Protein AF-A0A348U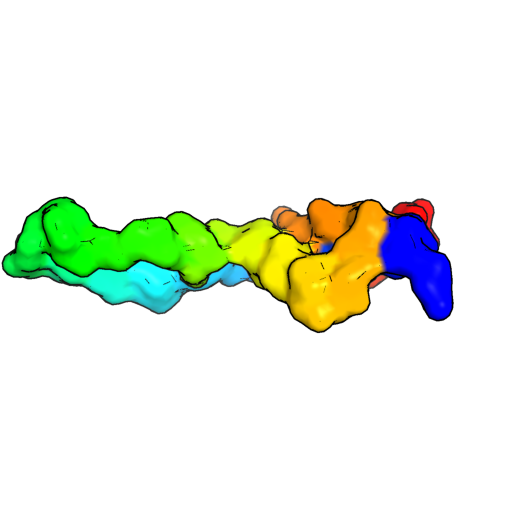JR2-F1 (afdb_monomer_lite)

Secondary structure (DSSP, 8-state):
--GGG--EE---SSS-HHHHHHHHHHHHHH-GGGS-TTHHHHHSTTHHHHHHHHHHT--S-EE----GGGHHHHHHHHHHH-

Radius of gyration: 15.54 Å; chains: 1; bounding box: 33×18×47 Å

Sequence (82 aa):
ADADRYGVSIGSGIGGINTIEETHSTLLKSGPRRVSPFFVPASVINMISGNLSIRFGYRGPNLAVVTACTTGTHNIGLGARL

Structure (mmCIF, N/CA/C/O backbone):
data_AF-A0A348UJR2-F1
#
_entry.id   AF-A0A348UJR2-F1
#
loop_
_atom_site.group_PDB
_atom_site.id
_atom_site.type_symbol
_atom_site.label_atom_id
_atom_site.label_alt_id
_atom_site.label_comp_id
_atom_site.label_asym_id
_atom_site.label_entity_id
_atom_site.label_seq_id
_atom_site.pdbx_PDB_ins_code
_atom_site.Cartn_x
_atom_site.Cartn_y
_atom_site.Cartn_z
_atom_site.occupancy
_atom_site.B_iso_or_equiv
_atom_site.auth_seq_id
_atom_site.auth_comp_id
_atom_site.auth_asym_id
_atom_site.auth_atom_id
_atom_site.pdbx_PDB_model_num
ATOM 1 N N . ALA A 1 1 ? -3.659 -4.314 -25.251 1.00 64.12 1 ALA A N 1
ATOM 2 C CA . ALA A 1 1 ? -2.367 -4.243 -24.546 1.00 64.12 1 ALA A CA 1
ATOM 3 C C . ALA A 1 1 ? -2.244 -5.501 -23.692 1.00 64.12 1 ALA A C 1
ATOM 5 O O . ALA A 1 1 ? -3.264 -5.925 -23.163 1.00 64.12 1 ALA A O 1
ATOM 6 N N . ASP A 1 2 ? -1.073 -6.133 -23.629 1.00 87.00 2 ASP A N 1
ATOM 7 C CA . ASP A 1 2 ? -0.876 -7.401 -22.910 1.00 87.00 2 ASP A CA 1
ATOM 8 C C . ASP A 1 2 ? -0.803 -7.156 -21.393 1.00 87.00 2 ASP A C 1
ATOM 10 O O . ASP A 1 2 ? 0.182 -6.614 -20.904 1.00 87.00 2 ASP A O 1
ATOM 14 N N . ALA A 1 3 ? -1.865 -7.499 -20.658 1.00 91.50 3 ALA A N 1
ATOM 15 C CA . ALA A 1 3 ? -1.996 -7.244 -19.220 1.00 91.50 3 ALA A CA 1
ATOM 16 C C . ALA A 1 3 ? -0.869 -7.869 -18.380 1.00 91.50 3 ALA A C 1
ATOM 18 O O . ALA A 1 3 ? -0.518 -7.322 -17.331 1.00 91.50 3 ALA A O 1
ATOM 19 N N . ASP A 1 4 ? -0.283 -8.971 -18.853 1.00 95.31 4 ASP A N 1
ATOM 20 C CA . ASP A 1 4 ? 0.788 -9.695 -18.164 1.00 95.31 4 ASP A CA 1
ATOM 21 C C . ASP A 1 4 ? 2.139 -8.961 -18.280 1.00 95.31 4 ASP A C 1
ATOM 23 O O . ASP A 1 4 ? 3.066 -9.208 -17.510 1.00 95.31 4 ASP A O 1
ATOM 27 N N . ARG A 1 5 ? 2.235 -7.988 -19.198 1.00 94.81 5 ARG A N 1
ATOM 28 C CA . ARG A 1 5 ? 3.399 -7.107 -19.392 1.00 94.81 5 ARG A CA 1
ATOM 29 C C . ARG A 1 5 ? 3.364 -5.841 -18.534 1.00 94.81 5 ARG A C 1
ATOM 31 O O . ARG A 1 5 ? 4.333 -5.084 -18.559 1.00 94.81 5 ARG A O 1
ATOM 38 N N . TYR A 1 6 ? 2.272 -5.583 -17.813 1.00 94.94 6 TYR A N 1
ATOM 39 C CA . TYR A 1 6 ? 2.118 -4.394 -16.971 1.00 94.94 6 TYR A CA 1
ATOM 40 C C . TYR A 1 6 ? 2.053 -4.787 -15.498 1.00 94.94 6 TYR A C 1
ATOM 42 O O . TYR A 1 6 ? 1.249 -5.634 -15.114 1.00 94.94 6 TYR A O 1
ATOM 50 N N . GLY A 1 7 ? 2.882 -4.144 -14.675 1.00 95.56 7 GLY A N 1
ATOM 51 C CA . GLY A 1 7 ? 2.920 -4.316 -13.224 1.00 95.56 7 GLY A CA 1
ATOM 52 C C . GLY A 1 7 ? 2.657 -3.015 -12.462 1.00 95.56 7 GLY A C 1
ATOM 53 O O . GLY A 1 7 ? 2.520 -1.939 -13.047 1.00 95.56 7 GLY A O 1
ATOM 54 N N . VAL A 1 8 ? 2.604 -3.116 -11.135 1.00 96.88 8 VAL A N 1
ATOM 55 C CA . VAL A 1 8 ? 2.480 -2.001 -10.192 1.00 96.88 8 VAL A CA 1
ATOM 56 C C . VAL A 1 8 ? 3.603 -2.090 -9.164 1.00 96.88 8 VAL A C 1
ATOM 58 O O . VAL A 1 8 ? 3.786 -3.112 -8.509 1.00 96.88 8 VAL A O 1
ATOM 61 N N . SER A 1 9 ? 4.323 -0.986 -8.987 1.00 96.44 9 SER A N 1
ATOM 62 C CA . SER A 1 9 ? 5.305 -0.787 -7.922 1.00 96.44 9 SER A CA 1
ATOM 63 C C . SER A 1 9 ? 4.976 0.545 -7.255 1.00 96.44 9 SER A C 1
ATOM 65 O O . SER A 1 9 ? 5.221 1.608 -7.829 1.00 96.44 9 SER A O 1
ATOM 67 N N . ILE A 1 10 ? 4.308 0.499 -6.101 1.00 95.56 10 ILE A N 1
ATOM 68 C CA . ILE A 1 10 ? 3.879 1.698 -5.372 1.00 95.56 10 ILE A CA 1
ATOM 69 C C . ILE A 1 10 ? 4.053 1.515 -3.869 1.00 95.56 10 ILE A C 1
ATOM 71 O O . ILE A 1 10 ? 3.565 0.552 -3.288 1.00 95.56 10 ILE A O 1
ATOM 75 N N . GLY A 1 11 ? 4.713 2.467 -3.215 1.00 94.25 11 GLY A N 1
ATOM 76 C CA . GLY A 1 11 ? 4.984 2.407 -1.784 1.00 94.25 11 GLY A CA 1
ATOM 77 C C . GLY A 1 11 ? 4.822 3.747 -1.082 1.00 94.25 11 GLY A C 1
ATOM 78 O O . GLY A 1 11 ? 4.775 4.805 -1.703 1.00 94.25 11 GLY A O 1
ATOM 79 N N . SER A 1 12 ? 4.773 3.682 0.242 1.00 94.44 12 SER A N 1
ATOM 80 C CA . SER A 1 12 ? 4.839 4.817 1.165 1.00 94.44 12 SER A CA 1
ATOM 81 C C . SER A 1 12 ? 5.648 4.381 2.387 1.00 94.44 12 SER A C 1
ATOM 83 O O . SER A 1 12 ? 5.748 3.187 2.659 1.00 94.44 12 SER A O 1
ATOM 85 N N . GLY A 1 13 ? 6.214 5.333 3.135 1.00 92.19 13 GLY A N 1
ATOM 86 C CA . GLY A 1 13 ? 6.898 5.034 4.396 1.00 92.19 13 GLY A CA 1
ATOM 87 C C . GLY A 1 13 ? 6.000 4.320 5.417 1.00 92.19 13 GLY A C 1
ATOM 88 O O . GLY A 1 13 ? 6.477 3.448 6.135 1.00 92.19 13 GLY A O 1
ATOM 89 N N . ILE A 1 14 ? 4.704 4.646 5.449 1.00 93.88 14 ILE A N 1
ATOM 90 C CA . ILE A 1 14 ? 3.694 3.966 6.271 1.00 93.88 14 ILE A CA 1
ATOM 91 C C . ILE A 1 14 ? 2.341 3.929 5.548 1.00 93.88 14 ILE A C 1
ATOM 93 O O . ILE A 1 14 ? 1.978 4.858 4.823 1.00 93.88 14 ILE A O 1
ATOM 97 N N . GLY A 1 15 ? 1.588 2.844 5.722 1.00 92.12 15 GLY A N 1
ATOM 98 C CA . GLY A 1 15 ? 0.220 2.721 5.218 1.00 92.12 15 GLY A CA 1
ATOM 99 C C . GLY A 1 15 ? -0.805 3.176 6.254 1.00 92.12 15 GLY A C 1
ATOM 100 O O . GLY A 1 15 ? -0.639 2.898 7.437 1.00 92.12 15 GLY A O 1
ATOM 101 N N . GLY A 1 16 ? -1.852 3.873 5.802 1.00 94.19 16 GLY A N 1
ATOM 102 C CA . GLY A 1 16 ? -3.129 4.017 6.511 1.00 94.19 16 GLY A CA 1
ATOM 103 C C . GLY A 1 16 ? -3.089 4.440 7.982 1.00 94.19 16 GLY A C 1
ATOM 104 O O . GLY A 1 16 ? -3.956 4.022 8.741 1.00 94.19 16 GLY A O 1
ATOM 105 N N . ILE A 1 17 ? -2.116 5.258 8.400 1.00 96.31 17 ILE A N 1
ATOM 106 C CA . ILE A 1 17 ? -1.940 5.623 9.817 1.00 96.31 17 ILE A CA 1
ATOM 107 C C . ILE A 1 17 ? -3.185 6.292 10.420 1.00 96.31 17 ILE A C 1
ATOM 109 O O . ILE A 1 17 ? -3.571 5.960 11.537 1.00 96.31 17 ILE A O 1
ATOM 113 N N . ASN A 1 18 ? -3.867 7.146 9.651 1.00 96.12 18 ASN A N 1
ATOM 114 C CA . ASN A 1 18 ? -5.123 7.770 10.074 1.00 96.12 18 ASN A CA 1
ATOM 115 C C . ASN A 1 18 ? -6.222 6.716 10.258 1.00 96.12 18 ASN A C 1
ATOM 117 O O . ASN A 1 18 ? -6.869 6.675 11.295 1.00 96.12 18 ASN A O 1
ATOM 121 N N . THR A 1 19 ? -6.370 5.794 9.300 1.00 96.62 19 THR A N 1
ATOM 122 C CA . THR A 1 19 ? -7.336 4.688 9.380 1.00 96.62 19 THR A CA 1
ATOM 123 C C . THR A 1 19 ? -7.112 3.826 10.623 1.00 96.62 19 THR A C 1
ATOM 125 O O . THR A 1 19 ? -8.072 3.389 11.261 1.00 96.62 19 THR A O 1
ATOM 128 N N . ILE A 1 20 ? -5.848 3.574 10.977 1.00 97.62 20 ILE A N 1
ATOM 129 C CA . ILE A 1 20 ? -5.471 2.818 12.177 1.00 97.62 20 ILE A CA 1
ATOM 130 C C . ILE A 1 20 ? -5.894 3.566 13.440 1.00 97.62 20 ILE A C 1
ATOM 132 O O . ILE A 1 20 ? -6.508 2.960 14.317 1.00 97.62 20 ILE A O 1
ATOM 136 N N . GLU A 1 21 ? -5.611 4.864 13.525 1.00 98.19 21 GLU A N 1
ATOM 137 C CA . GLU A 1 21 ? -5.949 5.696 14.684 1.00 98.19 21 GLU A CA 1
ATOM 138 C C . GLU A 1 21 ? -7.472 5.827 14.867 1.00 98.19 21 GLU A C 1
ATOM 140 O O . GLU A 1 21 ? -8.003 5.543 15.946 1.00 98.19 21 GLU A O 1
ATOM 145 N N . GLU A 1 22 ? -8.203 6.101 13.789 1.00 97.75 22 GLU A N 1
ATOM 146 C CA . GLU A 1 22 ? -9.667 6.184 13.791 1.00 97.75 22 GLU A CA 1
ATOM 147 C C . GLU A 1 22 ? -10.324 4.845 14.163 1.00 97.75 22 GLU A C 1
ATOM 149 O O . GLU A 1 22 ? -11.284 4.789 14.946 1.00 97.75 22 GLU A O 1
ATOM 154 N N . THR A 1 23 ? -9.796 3.738 13.630 1.00 98.00 23 THR A N 1
ATOM 155 C CA . THR A 1 23 ? -10.293 2.393 13.945 1.00 98.00 23 THR A CA 1
ATOM 156 C C . THR A 1 23 ? -9.990 2.021 15.389 1.00 98.00 23 THR A C 1
ATOM 158 O O . THR A 1 23 ? -10.847 1.438 16.054 1.00 98.00 23 THR A O 1
ATOM 161 N N . HIS A 1 24 ? -8.817 2.389 15.904 1.00 98.19 24 HIS A N 1
ATOM 162 C CA . HIS A 1 24 ? -8.474 2.194 17.308 1.00 98.19 24 HIS A CA 1
ATOM 163 C C . HIS A 1 24 ? -9.445 2.955 18.220 1.00 98.19 24 HIS A C 1
ATOM 165 O O . HIS A 1 24 ? -10.048 2.363 19.118 1.00 98.19 24 HIS A O 1
ATO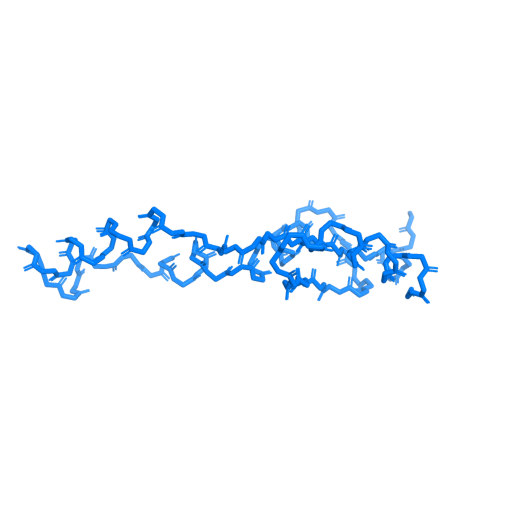M 171 N N . SER A 1 25 ? -9.688 4.232 17.921 1.00 98.31 25 SER A N 1
ATOM 172 C CA . SER A 1 25 ? -10.687 5.052 18.609 1.00 98.31 25 SER A CA 1
ATOM 173 C C . SER A 1 25 ? -12.089 4.427 18.562 1.00 98.31 25 SER A C 1
ATOM 175 O O . SER A 1 25 ? -12.794 4.398 19.573 1.00 98.31 25 SER A O 1
ATOM 177 N N . THR A 1 26 ? -12.495 3.880 17.413 1.00 98.19 26 THR A N 1
ATOM 178 C CA . THR A 1 26 ? -13.794 3.202 17.237 1.00 98.19 26 THR A CA 1
ATOM 179 C C . THR A 1 26 ? -13.883 1.917 18.058 1.00 98.19 26 THR A C 1
ATOM 181 O O . THR A 1 26 ? -14.897 1.671 18.716 1.00 98.19 26 THR A O 1
ATOM 184 N N . LEU A 1 27 ? -12.818 1.114 18.060 1.00 98.31 27 LEU A N 1
ATOM 185 C CA . LEU A 1 27 ? -12.726 -0.124 18.827 1.00 98.31 27 LEU A CA 1
ATOM 186 C C . LEU A 1 27 ? -12.885 0.144 20.327 1.00 98.31 27 LEU A C 1
ATOM 188 O O . LEU A 1 27 ? -13.657 -0.553 20.985 1.00 98.31 27 LEU A O 1
ATOM 192 N N . LEU A 1 28 ? -12.204 1.169 20.848 1.00 98.56 28 LEU A N 1
ATOM 193 C CA . LEU A 1 28 ? -12.288 1.550 22.260 1.00 98.56 28 LEU A CA 1
ATOM 194 C C . LEU A 1 28 ? -13.674 2.084 22.642 1.00 98.56 28 LEU A C 1
ATOM 196 O O . LEU A 1 28 ? -14.206 1.719 23.687 1.00 98.56 28 LEU A O 1
ATOM 200 N N . LYS A 1 29 ? -14.271 2.942 21.805 1.00 98.44 29 LYS A N 1
ATOM 201 C CA . LYS A 1 29 ? -15.545 3.613 22.121 1.00 98.44 29 LYS A CA 1
ATOM 202 C C . LYS A 1 29 ? -16.769 2.730 21.911 1.00 98.44 29 LYS A C 1
ATOM 204 O O . LYS A 1 29 ? -17.777 2.915 22.587 1.00 98.44 29 LYS A O 1
ATOM 209 N N . SER A 1 30 ? -16.738 1.841 20.922 1.00 98.00 30 SER A N 1
ATOM 210 C CA . SER A 1 30 ? -17.950 1.167 20.434 1.00 98.00 30 SER A CA 1
ATOM 211 C C . SER A 1 30 ? -17.787 -0.340 20.222 1.00 98.00 30 SER A C 1
ATOM 213 O O . SER A 1 30 ? -18.721 -1.003 19.765 1.00 98.00 30 SER A O 1
ATOM 215 N N . GLY A 1 31 ? -16.629 -0.892 20.590 1.00 97.75 31 GLY A N 1
ATOM 216 C CA . GLY A 1 31 ? -16.350 -2.319 20.552 1.00 97.75 31 GLY A CA 1
ATOM 217 C C . GLY A 1 31 ? -16.070 -2.874 19.148 1.00 97.75 31 GLY A C 1
ATOM 218 O O . GLY A 1 31 ? -16.261 -2.207 18.127 1.00 97.75 31 GLY A O 1
ATOM 219 N N . PRO A 1 32 ? -15.640 -4.145 19.066 1.00 97.25 32 PRO A N 1
ATOM 220 C CA . PRO A 1 32 ? -15.131 -4.749 17.832 1.00 97.25 32 PRO A CA 1
ATOM 221 C C . PRO A 1 32 ? -16.181 -4.873 16.722 1.00 97.25 32 PRO A C 1
ATOM 223 O O . PRO A 1 32 ? -15.838 -4.814 15.547 1.00 9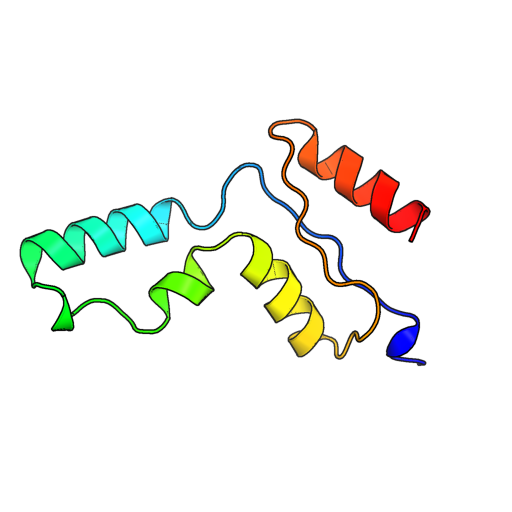7.25 32 PRO A O 1
ATOM 226 N N . ARG A 1 33 ? -17.474 -4.975 17.064 1.00 97.69 33 ARG A N 1
ATOM 227 C CA . ARG A 1 33 ? -18.567 -5.070 16.074 1.00 97.69 33 ARG A CA 1
ATOM 228 C C . ARG A 1 33 ? -18.726 -3.811 15.215 1.00 97.69 33 ARG A C 1
ATOM 230 O O . ARG A 1 33 ? -19.435 -3.857 14.215 1.00 97.69 33 ARG A O 1
ATOM 237 N N . ARG A 1 34 ? -18.131 -2.687 15.625 1.00 97.69 34 ARG A N 1
ATOM 238 C CA . ARG A 1 34 ? -18.174 -1.411 14.897 1.00 97.69 34 ARG A CA 1
ATOM 239 C C . ARG A 1 34 ? -16.949 -1.173 14.021 1.00 97.69 34 ARG A C 1
ATOM 241 O O . ARG A 1 34 ? -16.947 -0.208 13.264 1.00 97.69 34 ARG A O 1
ATOM 248 N N . VAL A 1 35 ? -15.943 -2.045 14.088 1.00 97.88 35 VAL A N 1
ATOM 249 C CA . VAL A 1 35 ? -14.789 -1.996 13.188 1.00 97.88 35 VAL A CA 1
ATOM 250 C C . VAL A 1 35 ? -15.227 -2.425 11.789 1.00 97.88 35 VAL A C 1
ATOM 252 O O . VAL A 1 35 ? -15.886 -3.449 11.616 1.00 97.88 35 VAL A O 1
ATOM 255 N N . SER A 1 36 ? -14.867 -1.627 10.784 1.00 97.12 36 SER A N 1
ATOM 256 C CA . SER A 1 36 ? -15.178 -1.934 9.389 1.00 97.12 36 SER A CA 1
ATOM 257 C C . SER A 1 36 ? -14.459 -3.211 8.934 1.00 97.12 36 SER A C 1
ATOM 259 O O . SER A 1 36 ? -13.260 -3.348 9.192 1.00 97.12 36 SER A O 1
ATOM 261 N N . PRO A 1 37 ? -15.113 -4.104 8.168 1.00 96.25 37 PRO A N 1
ATOM 262 C CA . PRO A 1 37 ? -14.426 -5.228 7.529 1.00 96.25 37 PRO A CA 1
ATOM 263 C C . PRO A 1 37 ? -13.365 -4.765 6.514 1.00 96.25 37 PRO A C 1
ATOM 265 O O . PRO A 1 37 ? -12.453 -5.518 6.183 1.00 96.25 37 PRO A O 1
ATOM 268 N N . PHE A 1 38 ? -13.440 -3.511 6.055 1.00 95.56 38 PHE A N 1
ATOM 269 C CA . PHE A 1 38 ? -12.445 -2.900 5.176 1.00 95.56 38 PHE A CA 1
ATOM 270 C C . PHE A 1 38 ? -11.278 -2.250 5.924 1.00 95.56 38 PHE A C 1
ATOM 272 O O . PHE A 1 38 ? -10.419 -1.660 5.277 1.00 95.56 38 PHE A O 1
ATOM 279 N N . PHE A 1 39 ? -11.200 -2.373 7.253 1.00 96.06 39 PHE A N 1
ATOM 280 C CA . PHE A 1 39 ? -10.086 -1.832 8.033 1.00 96.06 39 PHE A CA 1
ATOM 281 C C . PHE A 1 39 ? -8.725 -2.292 7.490 1.00 96.06 39 PHE A C 1
ATOM 283 O O . PHE A 1 39 ? -7.867 -1.462 7.195 1.00 96.06 39 PHE A O 1
ATOM 290 N N . VAL A 1 40 ? -8.544 -3.604 7.306 1.00 94.75 40 VAL A N 1
ATOM 291 C CA . VAL A 1 40 ? -7.286 -4.174 6.801 1.00 94.75 40 VAL A CA 1
ATOM 292 C C . VAL A 1 40 ? -7.009 -3.695 5.365 1.00 94.75 40 VAL A C 1
ATOM 294 O O . VAL A 1 40 ? -5.955 -3.090 5.155 1.00 94.75 40 VAL A O 1
ATOM 297 N N . PRO A 1 41 ? -7.945 -3.832 4.399 1.00 93.50 41 PRO A N 1
ATOM 298 C CA . PRO A 1 41 ? -7.808 -3.243 3.066 1.00 93.50 41 PRO A CA 1
ATOM 299 C C . PRO A 1 41 ? -7.452 -1.749 3.035 1.00 93.50 41 PRO A C 1
ATOM 301 O O . PRO A 1 41 ? -6.716 -1.310 2.157 1.00 93.50 41 PRO A O 1
ATOM 304 N N . ALA A 1 42 ? -7.973 -0.960 3.973 1.00 93.44 42 ALA A N 1
ATOM 305 C CA . ALA A 1 42 ? -7.751 0.483 4.028 1.00 93.44 42 ALA A CA 1
ATOM 306 C C . ALA A 1 42 ? -6.463 0.885 4.770 1.00 93.44 42 ALA A C 1
ATOM 308 O O . ALA A 1 42 ? -6.048 2.041 4.677 1.00 93.44 42 ALA A O 1
ATOM 309 N N . SER A 1 43 ? -5.839 -0.039 5.507 1.00 95.94 43 SER A N 1
ATOM 310 C CA . SER A 1 43 ? -4.695 0.269 6.375 1.00 95.94 43 SER A CA 1
ATOM 311 C C . SER A 1 43 ? -3.376 -0.296 5.863 1.00 95.94 43 SER A C 1
ATOM 313 O O . SER A 1 43 ? -2.337 0.359 5.959 1.00 95.94 43 SER A O 1
ATOM 315 N N . VAL A 1 44 ? -3.390 -1.516 5.323 1.00 95.56 44 VAL A N 1
ATOM 316 C CA . VAL A 1 44 ? -2.149 -2.197 4.943 1.00 95.56 44 VAL A CA 1
ATOM 317 C C . VAL A 1 44 ? -1.584 -1.584 3.664 1.00 95.56 44 VAL A C 1
ATOM 319 O O . VAL A 1 44 ? -2.269 -1.461 2.652 1.00 95.56 44 VAL A O 1
ATOM 322 N N . ILE A 1 45 ? -0.302 -1.217 3.699 1.00 95.81 45 ILE A N 1
ATOM 323 C CA . ILE A 1 45 ? 0.357 -0.475 2.619 1.00 95.81 45 ILE A CA 1
ATOM 324 C C . ILE A 1 45 ? 0.299 -1.175 1.254 1.00 95.81 45 ILE A C 1
ATOM 326 O O . ILE A 1 45 ? 0.186 -0.515 0.226 1.00 95.81 45 ILE A O 1
ATOM 330 N N . ASN A 1 46 ? 0.319 -2.507 1.216 1.00 95.50 46 ASN A N 1
ATOM 331 C CA . ASN A 1 46 ? 0.273 -3.254 -0.041 1.00 95.50 46 ASN A CA 1
ATOM 332 C C . ASN A 1 46 ? -1.070 -3.163 -0.776 1.00 95.50 46 ASN A C 1
ATOM 334 O O . ASN A 1 46 ? -1.130 -3.409 -1.982 1.00 95.50 46 ASN A O 1
ATOM 338 N N . MET A 1 47 ? -2.132 -2.745 -0.091 1.00 95.88 47 MET A N 1
ATOM 339 C CA . MET A 1 47 ? -3.465 -2.658 -0.674 1.00 95.88 47 MET A CA 1
ATOM 340 C C . MET A 1 47 ? -3.580 -1.577 -1.739 1.00 95.88 47 MET A C 1
ATOM 342 O O . MET A 1 47 ? -4.417 -1.706 -2.631 1.00 95.88 47 MET A O 1
ATOM 346 N N . ILE A 1 48 ? -2.731 -0.544 -1.710 1.00 93.69 48 ILE A N 1
ATOM 347 C CA . ILE A 1 48 ? -2.705 0.437 -2.797 1.00 93.69 48 ILE A CA 1
ATOM 348 C C . ILE A 1 48 ? -2.227 -0.203 -4.108 1.00 93.69 48 ILE A C 1
ATOM 350 O O . ILE A 1 48 ? -2.820 0.042 -5.155 1.00 93.69 48 ILE A O 1
ATOM 354 N N . SER A 1 49 ? -1.241 -1.103 -4.046 1.00 96.19 49 SER A N 1
ATOM 355 C CA . SER A 1 49 ? -0.730 -1.810 -5.223 1.00 96.19 49 SER A CA 1
ATOM 356 C C . SER A 1 49 ? -1.758 -2.801 -5.775 1.00 96.19 49 SER A C 1
ATOM 358 O O . SER A 1 49 ? -2.064 -2.792 -6.970 1.00 96.19 49 SER A O 1
ATOM 360 N N . GLY A 1 50 ? -2.416 -3.553 -4.883 1.00 95.69 50 GLY A N 1
ATOM 361 C CA . GLY A 1 50 ? -3.568 -4.400 -5.212 1.00 95.69 50 GLY A CA 1
ATOM 362 C C . GLY A 1 50 ? -4.711 -3.633 -5.884 1.00 95.69 50 GLY A C 1
ATOM 363 O O . GLY A 1 50 ? -5.167 -4.018 -6.960 1.00 95.69 50 GLY A O 1
ATOM 364 N N . ASN A 1 51 ? -5.139 -2.515 -5.292 1.00 95.31 51 ASN A N 1
ATOM 365 C CA . ASN A 1 51 ? -6.222 -1.693 -5.836 1.00 95.31 51 ASN A CA 1
ATOM 366 C C . ASN A 1 51 ? -5.879 -1.098 -7.206 1.00 95.31 51 ASN A C 1
ATOM 368 O O . ASN A 1 51 ? -6.738 -1.088 -8.086 1.00 95.31 51 ASN A O 1
ATOM 372 N N . LEU A 1 52 ? -4.646 -0.621 -7.419 1.00 95.50 52 LEU A N 1
ATOM 373 C CA . LEU A 1 52 ? -4.215 -0.143 -8.736 1.00 95.50 52 LEU A CA 1
ATOM 374 C C . LEU A 1 52 ? -4.200 -1.272 -9.771 1.00 95.50 52 LEU A C 1
ATOM 376 O O . LEU A 1 52 ? -4.707 -1.082 -10.875 1.00 95.50 52 LEU A O 1
ATOM 380 N N . SER A 1 53 ? -3.666 -2.441 -9.414 1.00 96.62 53 SER A N 1
ATOM 381 C CA . SER A 1 53 ? -3.628 -3.608 -10.303 1.00 96.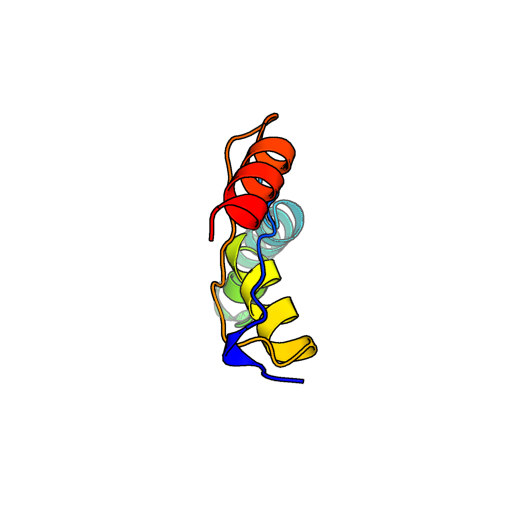62 53 SER A CA 1
ATOM 382 C C . SER A 1 53 ? -5.033 -4.009 -10.756 1.00 96.62 53 SER A C 1
ATOM 384 O O . SER A 1 53 ? -5.257 -4.164 -11.955 1.00 96.62 53 SER A O 1
ATOM 386 N N . ILE A 1 54 ? -6.005 -4.053 -9.837 1.00 96.50 54 ILE A N 1
ATOM 387 C CA . ILE A 1 54 ? -7.414 -4.318 -10.168 1.00 96.50 54 ILE A CA 1
ATOM 388 C C . ILE A 1 54 ? -7.994 -3.196 -11.037 1.00 96.50 54 ILE A C 1
ATOM 390 O O . ILE A 1 54 ? -8.607 -3.473 -12.066 1.00 96.50 54 ILE A O 1
ATOM 394 N N . ARG A 1 55 ? -7.787 -1.930 -10.649 1.00 96.19 55 ARG A N 1
ATOM 395 C CA . ARG A 1 55 ? -8.346 -0.761 -11.347 1.00 96.19 55 ARG A CA 1
ATOM 396 C C . ARG A 1 55 ? -7.896 -0.673 -12.804 1.00 96.19 55 ARG A C 1
ATOM 398 O O . ARG A 1 55 ? -8.687 -0.255 -13.646 1.00 96.19 55 ARG A O 1
ATOM 405 N N . PHE A 1 56 ? -6.645 -1.025 -13.088 1.00 95.69 56 PHE A N 1
ATOM 406 C CA . PHE A 1 56 ? -6.060 -0.918 -14.426 1.00 95.69 56 PHE A CA 1
ATOM 407 C C . PHE A 1 56 ? -5.937 -2.260 -15.164 1.00 95.69 56 PHE A C 1
ATOM 409 O O . PHE A 1 56 ? -5.522 -2.281 -16.320 1.00 95.69 56 PHE A O 1
ATOM 416 N N . GLY A 1 57 ? -6.322 -3.374 -14.534 1.00 96.00 57 GLY A N 1
ATOM 417 C CA . GLY A 1 57 ? -6.243 -4.708 -15.131 1.00 96.00 57 GLY A CA 1
ATOM 418 C C . GLY A 1 57 ? -4.810 -5.213 -15.331 1.00 96.00 57 GLY A C 1
ATOM 419 O O . GLY A 1 57 ? -4.563 -5.983 -16.253 1.00 96.00 57 GLY A O 1
ATOM 420 N N . TYR A 1 58 ? -3.863 -4.771 -14.501 1.00 96.38 58 TYR A N 1
ATOM 421 C CA . TYR A 1 58 ? -2.456 -5.174 -14.580 1.00 96.38 58 TYR A CA 1
ATOM 422 C C . TYR A 1 58 ? -2.234 -6.520 -13.891 1.00 96.38 58 TYR A C 1
ATOM 424 O O . TYR A 1 58 ? -2.693 -6.714 -12.762 1.00 96.38 58 TYR A O 1
ATOM 432 N N . ARG A 1 59 ? -1.528 -7.434 -14.564 1.00 95.75 59 ARG A N 1
ATOM 433 C CA . ARG A 1 59 ? -1.327 -8.829 -14.127 1.00 95.75 59 ARG A CA 1
ATOM 434 C C . ARG A 1 59 ? 0.141 -9.231 -13.971 1.00 95.75 59 ARG A C 1
ATOM 436 O O . ARG A 1 59 ? 0.416 -10.334 -13.510 1.00 95.75 59 ARG A O 1
ATOM 443 N N . GLY A 1 60 ? 1.065 -8.339 -14.316 1.00 95.25 60 GLY A N 1
ATOM 444 C CA . GLY A 1 60 ? 2.487 -8.475 -14.019 1.00 95.25 60 GLY A CA 1
ATOM 445 C C . GLY A 1 60 ? 2.809 -8.255 -12.530 1.00 95.25 60 GLY A C 1
ATOM 446 O O . GLY A 1 60 ? 1.923 -8.340 -11.674 1.00 95.25 60 GLY A O 1
ATOM 447 N N . PRO A 1 61 ? 4.078 -7.958 -12.187 1.00 96.00 61 PRO A N 1
ATOM 448 C CA . PRO A 1 61 ? 4.509 -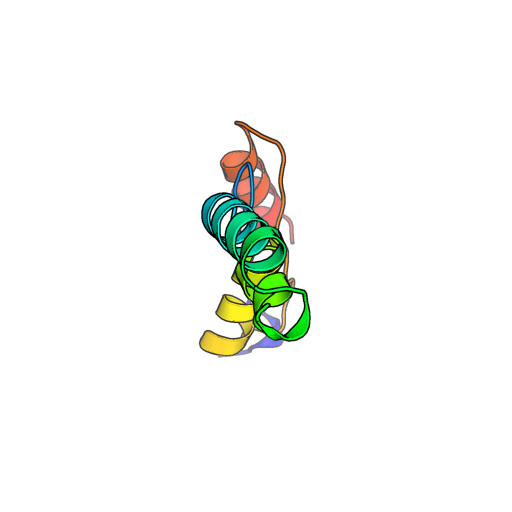7.778 -10.799 1.00 96.00 61 PRO A CA 1
ATOM 449 C C . PRO A 1 61 ? 3.640 -6.774 -10.026 1.00 96.00 61 PRO A C 1
ATOM 451 O O . PRO A 1 61 ? 3.397 -5.673 -10.508 1.00 96.00 61 PRO A O 1
ATOM 454 N N . ASN A 1 62 ? 3.191 -7.136 -8.822 1.00 96.81 62 ASN A N 1
ATOM 455 C CA . ASN A 1 62 ? 2.362 -6.297 -7.949 1.00 96.81 62 ASN A CA 1
ATOM 456 C C . ASN A 1 62 ? 3.057 -6.140 -6.593 1.00 96.81 62 ASN A C 1
ATOM 458 O O . ASN A 1 62 ? 3.086 -7.069 -5.783 1.00 96.81 62 ASN A O 1
ATOM 462 N N . LEU A 1 63 ? 3.680 -4.981 -6.382 1.00 96.12 63 LEU A N 1
ATOM 463 C CA . LEU A 1 63 ? 4.586 -4.727 -5.270 1.00 96.12 63 LEU A CA 1
ATOM 464 C C . LEU A 1 63 ? 4.231 -3.445 -4.529 1.00 96.12 63 LEU A C 1
ATOM 466 O O . LEU A 1 63 ? 3.848 -2.440 -5.132 1.00 96.12 63 LEU A O 1
ATOM 470 N N . ALA A 1 64 ? 4.442 -3.478 -3.214 1.00 96.44 64 ALA A N 1
ATOM 471 C CA . ALA A 1 64 ? 4.477 -2.289 -2.381 1.00 96.44 64 ALA A CA 1
ATOM 472 C C . ALA A 1 64 ? 5.718 -2.285 -1.501 1.00 96.44 64 ALA A C 1
ATOM 474 O O . ALA A 1 64 ? 5.767 -2.916 -0.446 1.00 96.44 64 ALA A O 1
ATOM 475 N N . VAL A 1 65 ? 6.749 -1.597 -1.979 1.00 96.12 65 VAL A N 1
ATOM 476 C CA . VAL A 1 65 ? 8.060 -1.555 -1.328 1.00 96.12 65 VAL A CA 1
ATOM 477 C C . VAL A 1 65 ? 8.077 -0.429 -0.312 1.00 96.12 65 VAL A C 1
ATOM 479 O O . VAL A 1 65 ? 7.593 0.661 -0.601 1.00 96.12 65 VAL A O 1
ATOM 482 N N . VAL A 1 66 ? 8.650 -0.684 0.863 1.00 97.00 66 VAL A N 1
ATOM 483 C CA . VAL A 1 66 ? 8.738 0.287 1.958 1.00 97.00 66 VAL A CA 1
ATOM 484 C C . VAL A 1 66 ? 10.154 0.288 2.510 1.00 97.00 66 VAL A C 1
ATOM 486 O O . VAL A 1 66 ? 10.604 -0.699 3.084 1.00 97.00 66 VAL A O 1
ATOM 489 N N . THR A 1 67 ? 10.855 1.405 2.348 1.00 97.31 67 THR A N 1
ATOM 490 C CA . THR A 1 67 ? 12.214 1.616 2.874 1.00 97.31 67 THR A CA 1
ATOM 491 C C . THR A 1 67 ? 12.368 3.025 3.441 1.00 97.31 67 THR A C 1
ATOM 493 O O . THR A 1 67 ? 13.337 3.732 3.167 1.00 97.31 67 THR A O 1
ATOM 496 N N . ALA A 1 68 ? 11.369 3.460 4.214 1.00 96.94 68 ALA A N 1
ATOM 497 C CA . ALA A 1 68 ? 11.307 4.801 4.791 1.00 96.94 68 ALA A CA 1
ATOM 498 C C . ALA A 1 68 ? 11.531 5.890 3.718 1.00 96.94 68 ALA A C 1
ATOM 500 O O . ALA A 1 68 ? 10.854 5.886 2.687 1.00 96.94 68 ALA A O 1
ATOM 501 N N . CYS A 1 69 ? 12.485 6.798 3.931 1.00 96.62 69 CYS A N 1
ATOM 502 C CA . CYS A 1 69 ? 12.753 7.944 3.059 1.00 96.62 69 CYS A CA 1
ATOM 503 C C . CYS A 1 69 ? 13.149 7.558 1.624 1.00 96.62 69 CYS A C 1
ATOM 505 O O . CYS A 1 69 ? 12.932 8.339 0.703 1.00 96.62 69 CYS A O 1
ATOM 507 N N . THR A 1 70 ? 13.702 6.361 1.408 1.00 97.69 70 THR A N 1
ATOM 508 C CA . THR A 1 70 ? 14.150 5.911 0.077 1.00 97.69 70 THR A CA 1
ATOM 509 C C . THR A 1 70 ? 13.101 5.088 -0.668 1.00 97.69 70 THR A C 1
ATOM 511 O O . THR A 1 70 ? 13.382 4.576 -1.750 1.00 97.69 70 THR A O 1
ATOM 514 N N . THR A 1 71 ? 11.883 4.977 -0.122 1.00 97.62 71 THR A N 1
ATOM 515 C CA . THR A 1 71 ? 10.791 4.176 -0.696 1.00 97.62 71 THR A CA 1
ATOM 516 C C . THR A 1 71 ? 10.553 4.500 -2.170 1.00 97.62 71 THR A C 1
ATOM 518 O O . THR A 1 71 ? 10.485 3.590 -2.993 1.00 97.62 71 THR A O 1
ATOM 521 N N . GLY A 1 72 ? 10.477 5.786 -2.527 1.00 95.88 72 GLY A N 1
ATOM 522 C CA . GLY A 1 72 ? 10.289 6.203 -3.919 1.00 95.88 72 GLY A CA 1
ATOM 523 C C . GLY A 1 72 ? 11.421 5.715 -4.827 1.00 95.88 72 GLY A C 1
ATOM 524 O O . GLY A 1 72 ? 11.164 5.087 -5.852 1.00 95.88 72 GLY A O 1
ATOM 525 N N . THR A 1 73 ? 12.673 5.916 -4.407 1.00 97.62 73 THR A N 1
ATOM 526 C CA . THR A 1 73 ? 13.862 5.491 -5.160 1.00 97.62 73 THR A CA 1
ATOM 527 C C . THR A 1 73 ? 13.895 3.980 -5.377 1.00 97.62 73 THR A C 1
ATOM 529 O O . THR A 1 73 ? 14.161 3.532 -6.491 1.00 97.62 73 THR A O 1
ATOM 532 N N . HIS A 1 74 ? 13.575 3.176 -4.359 1.00 97.50 74 HIS A N 1
ATOM 533 C CA . HIS A 1 74 ? 13.510 1.724 -4.530 1.00 97.50 74 HIS A CA 1
ATOM 534 C C . HIS A 1 74 ? 12.356 1.278 -5.429 1.00 97.50 74 HIS A C 1
ATOM 536 O O . HIS A 1 74 ? 12.550 0.353 -6.213 1.00 97.50 74 HIS A O 1
ATOM 542 N N . ASN A 1 75 ? 11.190 1.933 -5.377 1.00 97.31 75 ASN A N 1
ATOM 543 C CA . ASN A 1 75 ? 10.094 1.610 -6.299 1.00 97.31 75 ASN A CA 1
ATOM 544 C C . ASN A 1 75 ? 10.499 1.871 -7.760 1.00 97.31 75 ASN A C 1
ATOM 546 O O . ASN A 1 75 ? 10.212 1.029 -8.609 1.00 97.31 75 ASN A O 1
ATOM 550 N N . ILE A 1 76 ? 11.219 2.968 -8.039 1.00 96.88 76 ILE A N 1
ATOM 551 C CA . ILE A 1 76 ? 11.767 3.263 -9.376 1.00 96.88 76 ILE A CA 1
ATOM 552 C C . ILE A 1 76 ? 12.796 2.204 -9.787 1.00 96.88 76 ILE A C 1
ATOM 554 O O . ILE A 1 76 ? 12.698 1.643 -10.876 1.00 96.88 76 ILE A O 1
ATOM 558 N N . GLY A 1 77 ? 13.762 1.896 -8.915 1.00 97.38 77 GLY A N 1
ATOM 559 C CA . GLY A 1 77 ? 14.800 0.903 -9.207 1.00 97.38 77 GLY A CA 1
ATOM 560 C C . GLY A 1 77 ? 14.236 -0.497 -9.468 1.00 97.38 77 GLY A C 1
ATOM 561 O O . GLY A 1 77 ? 14.689 -1.187 -10.378 1.00 97.38 77 GLY A O 1
ATOM 562 N N . LEU A 1 78 ? 13.214 -0.905 -8.714 1.00 96.00 78 LEU A N 1
ATOM 563 C CA . LEU A 1 78 ? 12.515 -2.172 -8.934 1.00 96.00 78 LEU A CA 1
ATOM 564 C C . LEU A 1 78 ? 11.668 -2.145 -10.205 1.00 96.00 78 LEU A C 1
ATOM 566 O O . LEU A 1 78 ? 11.695 -3.118 -10.947 1.00 96.00 78 LEU A O 1
ATOM 570 N N . GLY A 1 79 ? 10.986 -1.033 -10.494 1.00 95.19 79 GLY A N 1
ATOM 571 C CA . GLY A 1 79 ? 10.217 -0.868 -11.730 1.00 95.19 79 GLY A CA 1
ATOM 572 C C . GLY A 1 79 ? 11.076 -0.876 -12.999 1.00 95.19 79 GLY A C 1
ATOM 573 O O . GLY A 1 79 ? 10.584 -1.234 -14.058 1.00 95.19 79 GLY A O 1
ATOM 574 N N . ALA A 1 80 ? 12.357 -0.510 -12.903 1.00 95.75 80 ALA A N 1
ATOM 575 C CA . ALA A 1 80 ? 13.303 -0.635 -14.013 1.00 95.75 80 ALA A CA 1
ATOM 576 C C . ALA A 1 80 ? 13.877 -2.056 -14.169 1.00 95.75 80 ALA A C 1
ATOM 578 O O . ALA A 1 80 ? 14.391 -2.391 -15.235 1.00 95.75 80 ALA A O 1
ATOM 579 N N . ARG A 1 81 ? 13.856 -2.868 -13.102 1.00 93.88 81 ARG A N 1
ATOM 580 C CA . ARG A 1 81 ? 14.500 -4.190 -13.055 1.00 93.88 81 ARG A CA 1
ATOM 581 C C . ARG A 1 81 ? 13.549 -5.346 -13.370 1.00 93.88 81 ARG A C 1
ATOM 583 O O . ARG A 1 81 ? 14.010 -6.355 -13.901 1.00 93.88 81 ARG A O 1
ATOM 590 N N . LEU A 1 82 ? 12.298 -5.239 -12.934 1.00 88.62 82 LEU A N 1
ATOM 591 C CA . LEU A 1 82 ? 11.264 -6.273 -13.031 1.00 88.62 82 LEU A CA 1
ATOM 592 C C . LEU A 1 82 ? 10.413 -6.08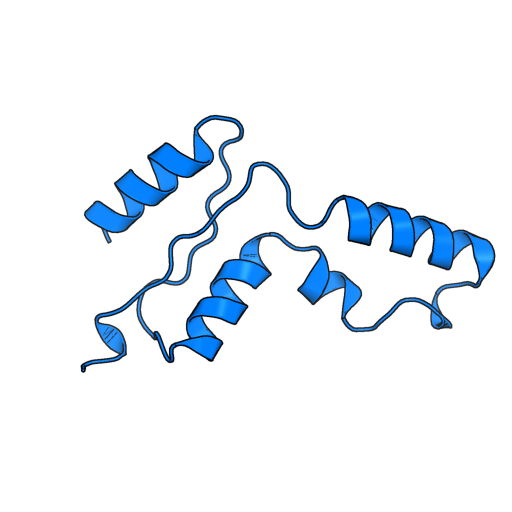0 -14.284 1.00 88.62 82 LEU A C 1
ATOM 594 O O . LEU A 1 82 ? 10.035 -7.116 -14.869 1.00 88.62 82 LEU A O 1
#

Foldseek 3Di:
DPLQPDADQAEDQAFQPVLVVVQVVCCVPPNPVRRDPCSCCRGHGLNVQVVVCVVVVHNYYRDYDHDHPCSVVVSVVVVVVD

pLDDT: mean 95.57, std 4.01, range [64.12, 98.56]